Protein AF-A0A8H6DX41-F1 (afdb_monomer_lite)

InterPro domains:
  IPR029058 Alpha/Beta hydrolase fold [G3DSA:3.40.50.1820] (1-182)
  IPR029058 Alpha/Beta hydrolase fold [SSF53474] (1-147)

Sequence (182 aa):
MVGHNANEGALFTPFTLSSTAALEDLLRGLFENIPQSSIDYILDGLYPPVLDGSKGYTNNVQHGSPIIAESGFTYNTCHLSKAYGNNTYSYLFAVPPAIHTQDVAYTYYDGGATSGDPMGITNTIIAITLKEFTTSFAEMSIPVATSVEHFKTYSVDANVLELNVNGIKEVRDNNANAQCDL

Structure (mmCIF, N/CA/C/O backbone):
data_AF-A0A8H6DX41-F1
#
_entry.id   AF-A0A8H6DX41-F1
#
loop_
_atom_site.group_PDB
_atom_site.id
_atom_site.type_symbol
_atom_site.label_atom_id
_atom_site.label_alt_id
_atom_site.label_comp_id
_atom_site.label_asym_id
_atom_site.label_entity_id
_atom_site.label_seq_id
_atom_site.pdbx_PDB_ins_code
_atom_site.Cartn_x
_atom_site.Cartn_y
_atom_site.Cartn_z
_atom_site.occupancy
_atom_site.B_iso_or_equiv
_atom_site.auth_seq_id
_atom_site.auth_comp_id
_atom_site.auth_asym_id
_atom_site.auth_atom_id
_atom_site.pdbx_PDB_model_num
ATOM 1 N N . MET A 1 1 ? 0.257 -9.072 -12.339 1.00 94.31 1 MET A N 1
ATOM 2 C CA . MET A 1 1 ? 0.922 -8.207 -11.346 1.00 94.31 1 MET A CA 1
ATOM 3 C C . MET A 1 1 ? -0.165 -7.515 -10.541 1.00 94.31 1 MET A C 1
ATOM 5 O O . MET A 1 1 ? -1.166 -7.139 -11.138 1.00 94.31 1 MET A O 1
ATOM 9 N N . VAL A 1 2 ? -0.011 -7.424 -9.226 1.00 95.31 2 VAL A N 1
ATOM 10 C CA . VAL A 1 2 ? -0.905 -6.704 -8.307 1.00 95.31 2 VAL A CA 1
ATOM 11 C C . VAL A 1 2 ? -0.064 -5.742 -7.473 1.00 95.31 2 VAL A C 1
ATOM 13 O O . VAL A 1 2 ? 1.154 -5.902 -7.391 1.00 95.31 2 VAL A O 1
ATOM 16 N N . GLY A 1 3 ? -0.688 -4.749 -6.859 1.00 95.44 3 GLY A N 1
ATOM 17 C CA . GLY A 1 3 ? 0.005 -3.891 -5.913 1.00 95.44 3 GLY A CA 1
ATOM 18 C C . GLY A 1 3 ? -0.952 -3.003 -5.149 1.00 95.44 3 GLY A C 1
ATOM 19 O O . GLY A 1 3 ? -2.127 -2.896 -5.504 1.00 95.44 3 GLY A O 1
ATOM 20 N N . HIS A 1 4 ? -0.432 -2.423 -4.078 1.00 97.06 4 HIS A N 1
ATOM 21 C CA . HIS A 1 4 ? -1.131 -1.442 -3.265 1.00 97.06 4 HIS A CA 1
ATOM 22 C C . HIS A 1 4 ? -0.146 -0.402 -2.731 1.00 97.06 4 HIS A C 1
ATOM 24 O O . HIS A 1 4 ? 1.070 -0.620 -2.668 1.00 97.06 4 HIS A O 1
ATOM 30 N N . ASN A 1 5 ? -0.690 0.725 -2.300 1.00 97.94 5 ASN A N 1
ATOM 31 C CA . ASN A 1 5 ? 0.048 1.799 -1.665 1.00 97.94 5 ASN A CA 1
ATOM 32 C C . ASN A 1 5 ? 0.103 1.568 -0.145 1.00 97.94 5 ASN A C 1
ATOM 34 O O . ASN A 1 5 ? -0.729 0.873 0.441 1.00 97.94 5 ASN A O 1
ATOM 38 N N . ALA A 1 6 ? 1.115 2.111 0.529 1.00 97.00 6 ALA A N 1
ATOM 39 C CA . ALA A 1 6 ? 1.293 1.888 1.966 1.00 97.00 6 ALA A CA 1
ATOM 40 C C . ALA A 1 6 ? 0.224 2.585 2.835 1.00 97.00 6 ALA A C 1
ATOM 42 O O . ALA A 1 6 ? 0.079 2.247 4.008 1.00 97.00 6 ALA A O 1
ATOM 43 N N . ASN A 1 7 ? -0.516 3.552 2.283 1.00 96.75 7 ASN A N 1
ATOM 44 C CA . ASN A 1 7 ? -1.499 4.368 2.995 1.00 96.75 7 ASN A CA 1
ATOM 45 C C . ASN A 1 7 ? -2.817 4.521 2.202 1.00 96.75 7 ASN A C 1
ATOM 47 O O . ASN A 1 7 ? -3.327 5.629 2.015 1.00 96.75 7 ASN A O 1
ATOM 51 N N . GLU A 1 8 ? -3.369 3.402 1.718 1.00 97.69 8 GLU A N 1
ATOM 52 C CA . GLU A 1 8 ? -4.594 3.370 0.891 1.00 97.69 8 GLU A CA 1
ATOM 53 C C . GLU A 1 8 ? -5.807 4.030 1.561 1.00 97.69 8 GLU A C 1
ATOM 55 O O . GLU A 1 8 ? -6.568 4.750 0.920 1.00 97.69 8 GLU A O 1
ATOM 60 N N . GLY A 1 9 ? -5.981 3.825 2.869 1.00 96.56 9 GLY A N 1
ATOM 61 C CA . GLY A 1 9 ? -7.166 4.277 3.602 1.00 96.56 9 GLY A CA 1
ATOM 62 C C . GLY A 1 9 ? -7.221 5.781 3.880 1.00 96.56 9 GLY A C 1
ATOM 63 O O . GLY A 1 9 ? -8.286 6.296 4.227 1.00 96.56 9 GLY A O 1
ATOM 64 N N . ALA A 1 10 ? -6.115 6.517 3.717 1.00 95.19 10 ALA A N 1
ATOM 65 C CA . ALA A 1 10 ? -6.013 7.898 4.195 1.00 95.19 10 ALA A CA 1
ATOM 66 C C . ALA A 1 10 ? -7.016 8.862 3.551 1.00 95.19 10 ALA A C 1
ATOM 68 O O . ALA A 1 10 ? -7.548 9.729 4.239 1.00 95.19 10 ALA A O 1
ATOM 69 N N . LEU A 1 11 ? -7.287 8.721 2.250 1.00 94.62 11 LEU A N 1
ATOM 70 C CA . LEU A 1 11 ? -8.227 9.601 1.542 1.00 94.62 11 LEU A CA 1
ATOM 71 C C . LEU A 1 11 ? -9.696 9.264 1.822 1.00 94.62 11 LEU A C 1
ATOM 73 O O . LEU A 1 11 ? -10.572 10.100 1.609 1.00 94.62 11 LEU A O 1
ATOM 77 N N . PHE A 1 12 ? -9.957 8.055 2.311 1.00 95.56 12 PHE A N 1
ATOM 78 C CA . PHE A 1 12 ? -11.300 7.533 2.561 1.00 95.56 12 PHE A CA 1
ATOM 79 C C . PHE A 1 12 ? -11.677 7.568 4.042 1.00 95.56 12 PHE A C 1
ATOM 81 O O . PHE A 1 12 ? -12.830 7.332 4.394 1.00 95.56 12 PHE A O 1
ATOM 88 N N . THR A 1 13 ? -10.720 7.906 4.907 1.00 96.69 13 THR A N 1
ATOM 89 C CA . THR A 1 13 ? -10.943 8.099 6.337 1.00 96.69 13 THR A CA 1
ATOM 90 C C . THR A 1 13 ? -11.129 9.586 6.619 1.00 96.69 13 THR A C 1
ATOM 92 O O . THR A 1 13 ? -10.176 10.355 6.469 1.00 96.69 13 THR A O 1
ATOM 95 N N . PRO A 1 14 ? -12.322 10.039 7.041 1.00 95.19 14 PRO A N 1
ATOM 96 C CA . PRO A 1 14 ? -12.557 11.449 7.315 1.00 95.19 14 PRO A CA 1
ATOM 97 C C . PRO A 1 14 ? -11.581 11.990 8.364 1.00 95.19 14 PRO A C 1
ATOM 99 O O . PRO A 1 14 ? -11.497 11.469 9.473 1.00 95.19 14 PRO A O 1
ATOM 102 N N . PHE A 1 15 ? -10.899 13.098 8.065 1.00 94.19 15 PHE A N 1
ATOM 103 C CA . PHE A 1 15 ? -10.002 13.758 9.026 1.00 94.19 15 PHE A CA 1
ATOM 104 C C . PHE A 1 15 ? -10.740 14.293 10.269 1.00 94.19 15 PHE A C 1
ATOM 106 O O . PHE A 1 15 ? -10.117 14.608 11.279 1.00 94.19 15 PHE A O 1
ATOM 113 N N . THR A 1 16 ? -12.071 14.400 10.199 1.00 93.62 16 THR A N 1
ATOM 114 C CA . THR A 1 16 ? -12.960 14.796 11.299 1.00 93.62 16 THR A CA 1
ATOM 115 C C . THR A 1 16 ? -13.419 13.623 12.167 1.00 93.62 16 THR A C 1
ATOM 117 O O . THR A 1 16 ? -14.242 13.827 13.060 1.00 93.62 16 THR A O 1
ATOM 120 N N . LEU A 1 17 ? -12.948 12.399 11.903 1.00 95.56 17 LEU A N 1
ATOM 121 C CA . LEU A 1 17 ? -13.335 11.210 12.655 1.00 95.56 17 LEU A CA 1
ATOM 122 C C . LEU A 1 17 ? -12.916 11.354 14.125 1.00 95.56 17 LEU A C 1
ATOM 124 O O . LEU A 1 17 ? -11.731 11.360 14.458 1.00 95.56 17 LEU A O 1
ATOM 128 N N . SER A 1 18 ? -13.903 11.511 15.006 1.00 94.62 18 SER A N 1
ATOM 129 C CA . SER A 1 18 ? -13.691 12.004 16.371 1.00 94.62 18 SER A CA 1
ATOM 130 C C . SER A 1 18 ? -13.921 10.962 17.464 1.00 94.62 18 SER A C 1
ATOM 132 O O . SER A 1 18 ? -13.504 11.185 18.600 1.00 94.62 18 SER A O 1
ATOM 134 N N . SER A 1 19 ? -14.537 9.822 17.147 1.00 96.25 19 SER A N 1
ATOM 135 C CA . SER A 1 19 ? -14.855 8.766 18.113 1.00 96.25 19 SER A CA 1
ATOM 136 C C . SER A 1 19 ? -15.008 7.397 17.446 1.00 96.25 19 SER A C 1
ATOM 138 O O . SER A 1 19 ? -15.200 7.309 16.233 1.00 96.25 19 SER A O 1
ATOM 140 N N . THR A 1 20 ? -14.996 6.332 18.252 1.00 94.50 20 THR A N 1
ATOM 141 C CA . THR A 1 20 ? -15.332 4.968 17.811 1.00 94.50 20 THR A CA 1
ATOM 142 C C . THR A 1 20 ? -16.764 4.872 17.281 1.00 94.50 20 THR A C 1
ATOM 144 O O . THR A 1 20 ? -16.985 4.212 16.277 1.00 94.50 20 THR A O 1
ATOM 147 N N . ALA A 1 21 ? -17.722 5.595 17.876 1.00 96.62 21 ALA A N 1
ATOM 148 C CA . ALA A 1 21 ? -19.098 5.645 17.374 1.00 96.62 21 ALA A CA 1
ATOM 149 C C . ALA A 1 21 ? -19.175 6.272 15.970 1.00 96.62 21 ALA A C 1
ATOM 151 O O . ALA A 1 21 ? -19.869 5.765 15.099 1.00 96.62 21 ALA A O 1
ATOM 152 N N . ALA A 1 22 ? -18.394 7.327 15.711 1.00 97.19 22 ALA A N 1
ATOM 153 C CA . ALA A 1 22 ? -18.312 7.911 14.375 1.00 97.19 22 ALA A CA 1
ATOM 154 C C . ALA A 1 22 ? -17.652 6.957 13.357 1.00 97.19 22 ALA A C 1
ATOM 156 O O . ALA A 1 22 ? -17.966 7.013 12.170 1.00 97.19 22 ALA A O 1
ATOM 157 N N . LEU A 1 23 ? -16.742 6.082 13.805 1.00 96.81 23 LEU A N 1
ATOM 158 C CA . LEU A 1 23 ? -16.144 5.043 12.961 1.00 96.81 23 LEU A CA 1
ATOM 159 C C . LEU A 1 23 ? -17.143 3.919 12.671 1.00 96.81 23 LEU A C 1
ATOM 161 O O . LEU A 1 23 ? -17.225 3.465 11.535 1.00 96.81 23 LEU A O 1
ATOM 165 N N . GLU A 1 24 ? -17.952 3.520 13.650 1.00 97.12 24 GLU A N 1
ATOM 166 C CA . GLU A 1 24 ? -19.082 2.616 13.431 1.00 97.12 24 GLU A CA 1
ATOM 167 C C . GLU A 1 24 ? -20.071 3.184 12.400 1.00 97.12 24 GLU A C 1
ATOM 169 O O . GLU A 1 24 ? -20.424 2.490 11.445 1.00 97.12 24 GLU A O 1
ATOM 174 N N . ASP A 1 25 ? -20.471 4.451 12.540 1.00 96.50 25 ASP A N 1
ATOM 175 C CA . ASP A 1 25 ? -21.364 5.119 11.585 1.00 96.50 25 ASP A CA 1
ATOM 176 C C . ASP A 1 25 ? -20.768 5.138 10.169 1.00 96.50 25 ASP A C 1
ATOM 178 O O . ASP A 1 25 ? -21.473 4.898 9.184 1.00 96.50 25 ASP A O 1
ATOM 182 N N . LEU A 1 26 ? -19.455 5.364 10.057 1.00 95.81 26 LEU A N 1
ATOM 183 C CA . LEU A 1 26 ? -18.740 5.292 8.786 1.00 95.81 26 LEU A CA 1
ATOM 184 C C . LEU A 1 26 ? -18.792 3.881 8.183 1.00 95.81 26 LEU A C 1
ATOM 186 O O . LEU A 1 26 ? -19.100 3.742 7.001 1.00 95.81 26 LEU A O 1
ATOM 190 N N . LEU A 1 27 ? -18.553 2.833 8.979 1.00 96.62 27 LEU A N 1
ATOM 191 C CA . LEU A 1 27 ? -18.634 1.445 8.509 1.00 96.62 27 LEU A CA 1
ATOM 192 C C . LEU A 1 27 ? -20.046 1.078 8.040 1.00 96.62 27 LEU A C 1
ATOM 194 O O . LEU A 1 27 ? -20.190 0.418 7.014 1.00 96.62 27 LEU A O 1
ATOM 198 N N . ARG A 1 28 ? -21.090 1.550 8.729 1.00 96.62 28 ARG A N 1
ATOM 199 C CA . ARG A 1 28 ? -22.487 1.374 8.291 1.00 96.62 28 ARG A CA 1
ATOM 200 C C . ARG A 1 28 ? -22.795 2.095 6.988 1.00 96.62 28 ARG A C 1
ATOM 202 O O . ARG A 1 28 ? -23.591 1.600 6.196 1.00 96.62 28 ARG A O 1
ATOM 209 N N . GLY A 1 29 ? -22.186 3.260 6.781 1.00 95.06 29 GLY A N 1
ATOM 210 C CA . GLY A 1 29 ? -22.303 4.009 5.535 1.00 95.06 29 GLY A CA 1
ATOM 211 C C . GLY A 1 29 ? -21.605 3.327 4.357 1.00 95.06 29 GLY A C 1
ATOM 212 O O . GLY A 1 29 ? -22.085 3.430 3.232 1.00 95.06 29 GLY A O 1
ATOM 213 N N . LEU A 1 30 ? -20.494 2.625 4.606 1.00 94.50 30 LEU A N 1
ATOM 214 C CA . LEU A 1 30 ? -19.722 1.915 3.579 1.00 94.50 30 LEU A CA 1
ATOM 215 C C . LEU A 1 30 ? -20.299 0.533 3.244 1.00 94.50 30 LEU A C 1
ATOM 217 O O . LEU A 1 30 ? -20.326 0.146 2.077 1.00 94.50 30 LEU A O 1
ATOM 221 N N . PHE A 1 31 ? -20.765 -0.205 4.252 1.00 94.88 31 PHE A N 1
ATOM 222 C CA . PHE A 1 31 ? -21.247 -1.577 4.110 1.00 94.88 31 PHE A CA 1
ATOM 223 C C . PHE A 1 31 ? -22.730 -1.658 4.453 1.00 94.88 31 PHE A C 1
ATOM 225 O O . PHE A 1 31 ? -23.121 -1.874 5.603 1.00 94.88 31 PHE A O 1
ATOM 232 N N . GLU A 1 32 ? -23.570 -1.500 3.430 1.00 93.69 32 GLU A N 1
ATOM 233 C CA . GLU A 1 32 ? -25.016 -1.590 3.598 1.00 93.69 32 GLU A CA 1
ATOM 234 C C . GLU A 1 32 ? -25.400 -2.947 4.210 1.00 93.69 32 GLU A C 1
ATOM 236 O O . GLU A 1 32 ? -24.969 -4.004 3.751 1.00 93.69 32 GLU A O 1
ATOM 241 N N . ASN A 1 33 ? -26.235 -2.919 5.251 1.00 95.31 33 ASN A N 1
ATOM 242 C CA . ASN A 1 33 ? -26.703 -4.100 5.984 1.00 95.31 33 ASN A CA 1
ATOM 243 C C . ASN A 1 33 ? -25.624 -4.887 6.752 1.00 95.31 33 ASN A C 1
ATOM 245 O O . ASN A 1 33 ? -25.887 -6.028 7.142 1.00 95.31 33 ASN A O 1
ATOM 249 N N . ILE A 1 34 ? -24.447 -4.307 7.022 1.00 96.19 34 ILE A N 1
ATOM 250 C CA . ILE A 1 34 ? -23.461 -4.949 7.902 1.00 96.19 34 ILE A CA 1
ATOM 251 C C . ILE A 1 34 ? -24.093 -5.277 9.276 1.00 96.19 34 ILE A C 1
ATOM 253 O O . ILE A 1 34 ? -24.646 -4.386 9.939 1.00 96.19 34 ILE A O 1
ATOM 257 N N . PRO A 1 35 ? -24.060 -6.547 9.729 1.00 97.81 35 PRO A N 1
ATOM 258 C CA . PRO A 1 35 ? -24.589 -6.914 11.038 1.00 97.81 35 PRO A CA 1
ATOM 259 C C . PRO A 1 35 ? -23.804 -6.239 12.163 1.00 97.81 35 PRO A C 1
ATOM 261 O O . PRO A 1 35 ? -22.582 -6.116 12.076 1.00 97.81 35 PRO A 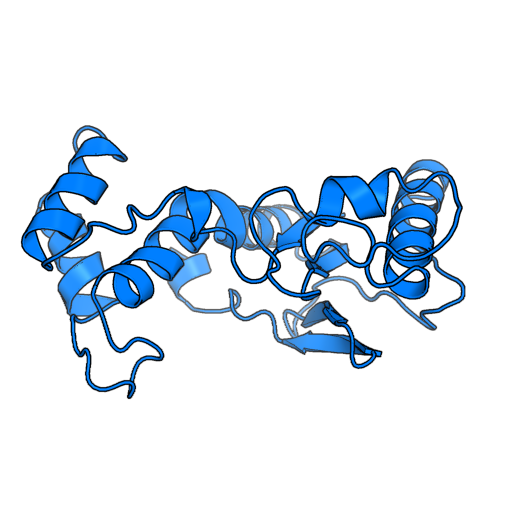O 1
ATOM 264 N N . GLN A 1 36 ? -24.482 -5.895 13.265 1.00 97.56 36 GLN A N 1
ATOM 265 C CA . GLN A 1 36 ? -23.812 -5.365 14.463 1.00 97.56 36 GLN A CA 1
ATOM 266 C C . GLN A 1 36 ? -22.665 -6.275 14.911 1.00 97.56 36 GLN A C 1
ATOM 268 O O . GLN A 1 36 ? -21.571 -5.799 15.157 1.00 97.56 36 GLN A O 1
ATOM 273 N N . SER A 1 37 ? -22.873 -7.594 14.909 1.00 97.81 37 SER A N 1
ATOM 274 C CA . SER A 1 37 ? -21.840 -8.556 15.305 1.00 97.81 37 SER A CA 1
ATOM 275 C C . SER A 1 37 ? -20.564 -8.471 14.462 1.00 97.81 37 SER A C 1
ATOM 277 O O . SER A 1 37 ? -19.486 -8.772 14.962 1.00 97.81 37 SER A O 1
ATOM 279 N N . SER A 1 38 ? -20.671 -8.090 13.185 1.00 96.75 38 SER A N 1
ATOM 280 C CA . SER A 1 38 ? -19.509 -7.885 12.316 1.00 96.75 38 SER A CA 1
ATOM 281 C C . SER A 1 38 ? -18.801 -6.574 12.642 1.00 96.75 38 SER A C 1
ATOM 283 O O . SER A 1 38 ? -17.576 -6.556 12.681 1.00 96.75 38 SER A O 1
ATOM 285 N N . ILE A 1 39 ? -19.552 -5.505 12.929 1.00 97.38 39 ILE A N 1
ATOM 286 C CA . ILE A 1 39 ? -18.989 -4.241 13.426 1.00 97.38 39 ILE A CA 1
ATOM 287 C C . ILE A 1 39 ? -18.249 -4.477 14.743 1.00 97.38 39 ILE A C 1
ATOM 289 O O . ILE A 1 39 ? -17.084 -4.107 14.843 1.00 97.38 39 ILE A O 1
ATOM 293 N N . ASP A 1 40 ? -18.882 -5.140 15.709 1.00 97.25 40 ASP A N 1
ATOM 294 C CA . ASP A 1 40 ? -18.291 -5.435 17.017 1.00 97.25 40 ASP A CA 1
ATOM 295 C C . ASP A 1 40 ? -17.021 -6.284 16.850 1.00 97.25 40 ASP A C 1
ATOM 297 O O . ASP A 1 40 ? -15.984 -6.009 17.445 1.00 97.25 40 ASP A O 1
ATOM 301 N N . TYR A 1 41 ? -17.050 -7.290 15.970 1.00 96.06 41 TYR A N 1
ATOM 302 C CA . TYR A 1 41 ? -15.866 -8.099 15.678 1.00 96.06 41 TYR A CA 1
ATOM 303 C C . TYR A 1 41 ? -14.717 -7.274 15.076 1.00 96.06 41 TYR A C 1
ATOM 305 O O . TYR A 1 41 ? -13.558 -7.469 15.451 1.00 96.06 41 TYR A O 1
ATOM 313 N N . ILE A 1 42 ? -15.020 -6.338 14.174 1.00 95.62 42 ILE A N 1
ATOM 314 C CA . ILE A 1 42 ? -14.023 -5.440 13.582 1.00 95.62 42 ILE A CA 1
ATOM 315 C C . ILE A 1 42 ? -13.470 -4.484 14.644 1.00 95.62 42 ILE A C 1
ATOM 317 O O . ILE A 1 42 ? -12.254 -4.408 14.802 1.00 95.62 42 ILE A O 1
ATOM 321 N N . LEU A 1 43 ? -14.336 -3.770 15.366 1.00 96.19 43 LEU A N 1
ATOM 322 C CA . LEU A 1 43 ? -13.950 -2.667 16.249 1.00 96.19 43 LEU A CA 1
ATOM 323 C C . LEU A 1 43 ? -13.456 -3.112 17.623 1.00 96.19 43 LEU A C 1
ATOM 325 O O . LEU A 1 43 ? -12.644 -2.408 18.203 1.00 96.19 43 LEU A O 1
ATOM 329 N N . ASP A 1 44 ? -13.883 -4.262 18.137 1.00 95.25 44 ASP A N 1
ATOM 330 C CA . ASP A 1 44 ? -13.447 -4.748 19.453 1.00 95.25 44 ASP A CA 1
ATOM 331 C C . ASP A 1 44 ? -12.492 -5.941 19.347 1.00 95.25 44 ASP A C 1
ATOM 333 O O . ASP A 1 44 ? -11.661 -6.161 20.232 1.00 95.25 44 ASP A O 1
ATOM 337 N N . GLY A 1 45 ? -12.591 -6.717 18.264 1.00 94.62 45 GLY A N 1
ATOM 338 C CA . GLY A 1 45 ? -11.758 -7.892 18.022 1.00 94.62 45 GLY A CA 1
ATOM 339 C C . GLY A 1 45 ? -10.493 -7.569 17.234 1.00 94.62 45 GLY A C 1
ATOM 340 O O . GLY A 1 45 ? -9.382 -7.666 17.759 1.00 94.62 45 GLY A O 1
ATOM 341 N N . LEU A 1 46 ? -10.658 -7.223 15.956 1.00 93.62 46 LEU A N 1
ATOM 342 C CA . LEU A 1 46 ? -9.542 -7.027 15.024 1.00 93.62 46 LEU A CA 1
ATOM 343 C C . LEU A 1 46 ? -8.785 -5.721 15.286 1.00 93.62 46 LEU A C 1
ATOM 345 O O . LEU A 1 46 ? -7.555 -5.710 15.340 1.00 93.62 46 LEU A O 1
ATOM 349 N N . TYR A 1 47 ? -9.531 -4.642 15.501 1.00 95.31 47 TYR A N 1
ATOM 350 C CA . TYR A 1 47 ? -9.033 -3.282 15.651 1.00 95.31 47 TYR A CA 1
ATOM 351 C C . TYR A 1 47 ? -9.560 -2.657 16.943 1.00 95.31 47 TYR A C 1
ATOM 353 O O . TYR A 1 47 ? -10.345 -1.719 16.871 1.00 95.31 47 TYR A O 1
ATOM 361 N N . PRO A 1 48 ? -9.146 -3.123 18.134 1.00 96.25 48 PRO A N 1
ATOM 362 C CA . PRO A 1 48 ? -9.638 -2.574 19.399 1.00 96.25 48 PRO A CA 1
ATOM 363 C C . PRO A 1 48 ? -9.277 -1.081 19.538 1.00 96.25 48 PRO A C 1
ATOM 365 O O . PRO A 1 48 ? -8.151 -0.717 19.199 1.00 96.25 48 PRO A O 1
ATOM 368 N N . PRO A 1 49 ? -10.129 -0.194 20.090 1.00 95.69 49 PRO A N 1
ATOM 369 C CA . PRO A 1 49 ? -9.909 1.262 20.123 1.00 95.69 49 PRO A CA 1
ATOM 370 C C . PRO A 1 49 ? -8.872 1.711 21.182 1.00 95.69 49 PRO A C 1
ATOM 372 O O . PRO A 1 49 ? -9.104 2.607 21.992 1.00 95.69 49 PRO A O 1
ATOM 375 N N . VAL A 1 50 ? -7.699 1.078 21.197 1.00 96.62 50 VAL A N 1
ATOM 376 C CA . VAL A 1 50 ? -6.572 1.363 22.092 1.00 96.62 50 VAL A CA 1
ATOM 377 C C . VAL A 1 50 ? -5.681 2.434 21.455 1.00 96.62 50 VAL A C 1
ATOM 379 O O . VAL A 1 50 ? -4.742 2.134 20.724 1.00 96.62 50 VAL A O 1
ATOM 382 N N . LEU A 1 51 ? -6.004 3.703 21.715 1.00 96.25 51 LEU A N 1
ATOM 383 C CA . LEU A 1 51 ? -5.373 4.874 21.084 1.00 96.25 51 LEU A CA 1
ATOM 384 C C . LEU A 1 51 ? -4.058 5.327 21.759 1.00 96.25 51 LEU A C 1
ATOM 386 O O . LEU A 1 51 ? -3.696 6.499 21.692 1.00 96.25 51 LEU A O 1
ATOM 390 N N . ASP A 1 52 ? -3.339 4.426 22.430 1.00 96.88 52 ASP A N 1
ATOM 391 C CA . ASP A 1 52 ? -2.070 4.728 23.116 1.00 96.88 52 ASP A CA 1
ATOM 392 C C . ASP A 1 52 ? -0.824 4.505 22.234 1.00 96.88 52 ASP A C 1
ATOM 394 O O . ASP A 1 52 ? 0.308 4.665 22.693 1.00 96.88 52 ASP A O 1
ATOM 398 N N . GLY A 1 53 ? -1.023 4.136 20.963 1.00 95.88 53 GLY A N 1
ATOM 399 C CA . GLY A 1 53 ? 0.039 3.828 20.008 1.00 95.88 53 GLY A CA 1
ATOM 400 C C . GLY A 1 53 ? 0.508 2.370 20.014 1.00 95.88 53 GLY A C 1
ATOM 401 O O . GLY A 1 53 ? 1.167 1.959 19.061 1.00 95.88 53 GLY A O 1
ATOM 402 N N . SER A 1 54 ? 0.133 1.549 21.003 1.00 96.25 54 SER A N 1
ATOM 403 C CA . SER A 1 54 ? 0.536 0.130 21.084 1.00 96.25 54 SER A CA 1
ATOM 404 C C . SER A 1 54 ? 0.024 -0.727 19.920 1.00 96.25 54 SER A C 1
ATOM 406 O O . SER A 1 54 ? 0.573 -1.793 19.639 1.00 96.25 54 SER A O 1
ATOM 408 N N . LYS A 1 55 ? -1.012 -0.248 19.224 1.00 93.50 55 LYS A N 1
ATOM 409 C CA . LYS A 1 55 ? -1.610 -0.865 18.034 1.00 93.50 55 LYS A CA 1
ATOM 410 C C . LYS A 1 55 ? -1.276 -0.140 16.725 1.00 93.50 55 LYS A C 1
ATOM 412 O O . LYS A 1 55 ? -1.832 -0.473 15.687 1.00 93.50 55 LYS A O 1
ATOM 417 N N . GLY A 1 56 ? -0.369 0.840 16.760 1.00 92.88 56 GLY A N 1
ATOM 418 C CA . GLY A 1 56 ? 0.023 1.627 15.584 1.00 92.88 56 GLY A CA 1
ATOM 419 C C . GLY A 1 56 ? -0.853 2.856 15.313 1.00 92.88 56 GLY A C 1
ATOM 420 O O . GLY A 1 56 ? -0.609 3.570 14.345 1.00 92.88 56 GLY A O 1
ATOM 421 N N . TYR A 1 57 ? -1.829 3.146 16.178 1.00 95.44 57 TYR A N 1
ATOM 422 C CA . TYR A 1 57 ? -2.675 4.336 16.096 1.00 95.44 57 TYR A CA 1
ATOM 423 C C . TYR A 1 57 ? -2.797 5.062 17.436 1.00 95.44 57 TYR A C 1
ATOM 425 O O . TYR A 1 57 ? -2.812 4.458 18.506 1.00 95.44 57 TYR A O 1
ATOM 433 N N . THR A 1 58 ? -2.891 6.388 17.354 1.00 96.69 58 THR A N 1
ATOM 434 C CA . THR A 1 58 ? -2.994 7.311 18.502 1.00 96.69 58 THR A CA 1
ATOM 435 C C . THR A 1 58 ? -4.253 8.174 18.472 1.00 96.69 58 THR A C 1
ATOM 437 O O . THR A 1 58 ? -4.494 8.982 19.364 1.00 96.69 58 THR A O 1
ATOM 440 N N . ASN A 1 59 ? -5.064 8.037 17.424 1.00 96.06 59 ASN A N 1
ATOM 441 C CA . ASN A 1 59 ? -6.317 8.759 17.249 1.00 96.06 59 ASN A CA 1
ATOM 442 C C . ASN A 1 59 ? -7.274 7.953 16.358 1.00 96.06 59 ASN A C 1
ATOM 444 O O . ASN A 1 59 ? -6.860 6.996 15.703 1.00 96.06 59 ASN A O 1
ATOM 448 N N . ASN A 1 60 ? -8.544 8.361 16.311 1.00 96.62 60 ASN A N 1
ATOM 449 C CA . ASN A 1 60 ? -9.578 7.632 15.571 1.00 96.62 60 ASN A CA 1
ATOM 450 C C . ASN A 1 60 ? -9.336 7.601 14.053 1.00 96.62 60 ASN A C 1
ATOM 452 O O . ASN A 1 60 ? -9.675 6.613 13.415 1.00 96.62 60 ASN A O 1
ATOM 456 N N . VAL A 1 61 ? -8.709 8.629 13.468 1.00 96.81 61 VAL A N 1
ATOM 457 C CA . VAL A 1 61 ? -8.358 8.634 12.034 1.00 96.81 61 VAL A CA 1
ATOM 458 C C . VAL A 1 61 ? -7.326 7.543 11.739 1.00 96.81 61 VAL A C 1
ATOM 460 O O . VAL A 1 61 ? -7.500 6.746 10.823 1.00 96.81 61 VAL A O 1
ATOM 463 N N . GLN A 1 62 ? -6.269 7.457 12.548 1.00 95.94 62 GLN A N 1
ATOM 464 C CA . GLN A 1 62 ? -5.255 6.408 12.417 1.00 95.94 62 GLN A CA 1
ATOM 465 C C . GLN A 1 62 ? -5.816 5.013 12.714 1.00 95.94 62 GLN A C 1
ATOM 467 O O . GLN A 1 62 ? -5.330 4.040 12.153 1.00 95.94 62 GLN A O 1
ATOM 472 N N . HIS A 1 63 ? -6.827 4.916 13.579 1.00 96.56 63 HIS A N 1
ATOM 473 C CA . HIS A 1 63 ? -7.522 3.667 13.890 1.00 96.56 63 HIS A CA 1
ATOM 474 C C . HIS A 1 63 ? -8.424 3.200 12.735 1.00 96.56 63 HIS A C 1
ATOM 476 O O . HIS A 1 63 ? -8.395 2.026 12.381 1.00 96.56 63 HIS A O 1
ATOM 482 N N . GLY A 1 64 ? -9.171 4.111 12.103 1.00 96.94 64 GLY A N 1
ATOM 483 C CA . GLY A 1 64 ? -10.066 3.793 10.984 1.00 96.94 64 GLY A CA 1
ATOM 484 C C . GLY A 1 64 ? -9.354 3.548 9.649 1.00 96.94 64 GLY A C 1
ATOM 485 O O . GLY A 1 64 ? -9.808 2.721 8.861 1.00 96.94 64 GLY A O 1
ATOM 486 N N . SER A 1 65 ? -8.222 4.218 9.404 1.00 96.69 65 SER A N 1
ATOM 487 C CA . SER A 1 65 ? -7.472 4.108 8.142 1.00 96.69 65 SER A CA 1
ATOM 488 C C . SER A 1 65 ? -7.104 2.676 7.730 1.00 96.69 65 SER A C 1
ATOM 490 O O . SER A 1 65 ? -7.424 2.311 6.598 1.00 96.69 65 SER A O 1
ATOM 492 N N . PRO A 1 66 ? -6.503 1.825 8.588 1.00 94.81 66 PRO A N 1
ATOM 493 C CA . PRO A 1 66 ? -6.202 0.444 8.208 1.00 94.81 66 PRO A CA 1
ATOM 494 C C . PRO A 1 66 ? -7.463 -0.382 7.912 1.00 94.81 66 PRO A C 1
ATOM 496 O O . PRO A 1 66 ? -7.456 -1.153 6.961 1.00 94.81 66 PRO A O 1
ATOM 499 N N . ILE A 1 67 ? -8.572 -0.163 8.630 1.00 95.69 67 ILE A N 1
ATOM 500 C CA . ILE A 1 67 ? -9.844 -0.872 8.385 1.00 95.69 67 ILE A CA 1
ATOM 501 C C . ILE A 1 67 ? -10.363 -0.574 6.971 1.00 95.69 67 ILE A C 1
ATOM 503 O O . ILE A 1 67 ? -10.794 -1.469 6.240 1.00 95.69 67 ILE A O 1
ATOM 507 N N . ILE A 1 68 ? -10.308 0.695 6.565 1.00 96.31 68 ILE A N 1
ATOM 508 C CA . ILE A 1 68 ? -10.761 1.131 5.240 1.00 96.31 68 ILE A CA 1
ATOM 509 C C . ILE A 1 68 ? -9.779 0.685 4.151 1.00 96.31 68 ILE A C 1
ATOM 511 O O . ILE A 1 68 ? -10.206 0.225 3.093 1.00 96.31 68 ILE A O 1
ATOM 515 N N . ALA A 1 69 ? -8.473 0.774 4.419 1.00 96.31 69 ALA A N 1
ATOM 516 C CA . ALA A 1 69 ? -7.430 0.296 3.518 1.00 96.31 69 ALA A CA 1
ATOM 517 C C . ALA A 1 69 ? -7.618 -1.190 3.186 1.00 96.31 69 ALA A C 1
ATOM 519 O O . ALA A 1 69 ? -7.639 -1.565 2.016 1.00 96.31 69 ALA A O 1
ATOM 520 N N . GLU A 1 70 ? -7.804 -2.017 4.210 1.00 95.12 70 GLU A N 1
ATOM 521 C CA . GLU A 1 70 ? -7.921 -3.465 4.071 1.00 95.12 70 GLU A CA 1
ATOM 522 C C . GLU A 1 70 ? -9.214 -3.886 3.390 1.00 95.12 70 GLU A C 1
ATOM 524 O O . GLU A 1 70 ? -9.177 -4.674 2.447 1.00 95.12 70 GLU A O 1
ATOM 529 N N . SER A 1 71 ? -10.344 -3.314 3.803 1.00 91.94 71 SER A N 1
ATOM 530 C CA . SER A 1 71 ? -11.650 -3.676 3.248 1.00 91.94 71 SER A CA 1
ATOM 531 C C . SER A 1 71 ? -11.857 -3.221 1.798 1.00 91.94 71 SER A C 1
ATOM 533 O O . SER A 1 71 ? -12.558 -3.894 1.043 1.00 91.94 71 SER A O 1
ATOM 535 N N . GLY A 1 72 ? -11.257 -2.097 1.391 1.00 91.88 72 GLY A N 1
ATOM 536 C CA . GLY A 1 72 ? -11.419 -1.540 0.046 1.00 91.88 72 GLY A CA 1
ATOM 537 C C . GLY A 1 72 ? -10.304 -1.891 -0.941 1.00 91.88 72 GLY A C 1
ATOM 538 O O . GLY A 1 72 ? -10.552 -1.927 -2.148 1.00 91.88 72 GLY A O 1
ATOM 539 N N . PHE A 1 73 ? -9.079 -2.136 -0.463 1.00 94.44 73 PHE A N 1
ATOM 540 C CA . PHE A 1 73 ? -7.889 -2.095 -1.320 1.00 94.44 73 PHE A CA 1
ATOM 541 C C . PHE A 1 73 ? -6.893 -3.217 -1.033 1.00 94.44 73 PHE A C 1
ATOM 543 O O . PHE A 1 73 ? -6.667 -4.069 -1.894 1.00 94.44 73 PHE A O 1
ATOM 550 N N . THR A 1 74 ? -6.278 -3.239 0.148 1.00 95.06 74 THR A N 1
ATOM 551 C CA . THR A 1 74 ? -5.072 -4.047 0.357 1.00 95.06 74 THR A CA 1
ATOM 552 C C . THR A 1 74 ? -5.384 -5.543 0.433 1.00 95.06 74 THR A C 1
ATOM 554 O O . THR A 1 74 ? -4.694 -6.322 -0.231 1.00 95.06 74 THR A O 1
ATOM 557 N N . TYR A 1 75 ? -6.475 -5.973 1.089 1.00 94.44 75 TYR A N 1
ATOM 558 C CA . TYR A 1 75 ? -6.860 -7.395 1.080 1.00 94.44 75 TYR A CA 1
ATOM 559 C C . TYR A 1 75 ? -7.270 -7.908 -0.295 1.00 94.44 75 TYR A C 1
ATOM 561 O O . TYR A 1 75 ? -7.004 -9.071 -0.596 1.00 94.44 75 TYR A O 1
ATOM 569 N N . ASN A 1 76 ? -7.765 -7.056 -1.198 1.00 92.50 76 ASN A N 1
ATOM 570 C CA . ASN A 1 76 ? -8.034 -7.474 -2.577 1.00 92.50 76 ASN A CA 1
ATOM 571 C C . ASN A 1 76 ? -6.764 -7.983 -3.277 1.00 92.50 76 ASN A C 1
ATOM 573 O O . ASN A 1 76 ? -6.827 -8.952 -4.035 1.00 92.50 76 ASN A O 1
ATOM 577 N N . THR A 1 77 ? -5.595 -7.395 -2.996 1.00 92.62 77 THR A N 1
ATOM 578 C CA . THR A 1 77 ? -4.318 -7.858 -3.572 1.00 92.62 77 THR A CA 1
ATOM 579 C C . THR A 1 77 ? -3.915 -9.241 -3.060 1.00 92.62 77 THR A C 1
ATOM 581 O O . THR A 1 77 ? -3.435 -10.081 -3.829 1.00 92.62 77 THR A O 1
ATOM 584 N N . CYS A 1 78 ? -4.176 -9.514 -1.784 1.00 90.31 78 CYS A N 1
ATOM 585 C CA . CYS A 1 78 ? -3.893 -10.790 -1.149 1.00 90.31 78 CYS A CA 1
ATOM 586 C C . CYS A 1 78 ? -4.907 -11.871 -1.588 1.00 90.31 78 CYS A C 1
ATOM 588 O O . CYS A 1 78 ? -4.496 -12.971 -1.968 1.00 90.31 78 CYS A O 1
ATOM 590 N N . HIS A 1 79 ? -6.204 -11.553 -1.692 1.00 91.81 79 HIS A N 1
ATOM 591 C CA . HIS A 1 79 ? -7.219 -12.446 -2.269 1.00 91.81 79 HIS A CA 1
ATOM 592 C C . HIS A 1 79 ? -6.925 -12.792 -3.736 1.00 91.81 79 HIS A C 1
ATOM 594 O O . HIS A 1 79 ? -6.988 -13.964 -4.114 1.00 91.81 79 HIS A O 1
ATOM 600 N N . LEU A 1 80 ? -6.543 -11.807 -4.560 1.00 92.75 80 LEU A N 1
ATOM 601 C CA . LEU A 1 80 ? -6.110 -12.053 -5.939 1.00 92.75 80 LEU A CA 1
ATOM 602 C C . LEU A 1 80 ? -4.875 -12.955 -5.971 1.00 92.75 80 LEU A C 1
ATOM 604 O O . LEU A 1 80 ? -4.842 -13.918 -6.730 1.00 92.75 80 LEU A O 1
ATOM 608 N N . SER A 1 81 ? -3.882 -12.707 -5.120 1.00 91.56 81 SER A N 1
ATOM 609 C CA . SER A 1 81 ? -2.686 -13.554 -5.061 1.00 91.56 81 SER A CA 1
ATOM 610 C C . SER A 1 81 ? -3.030 -15.012 -4.743 1.00 91.56 81 SER A C 1
ATOM 612 O O . SER A 1 81 ? -2.591 -15.911 -5.463 1.00 91.56 81 SER A O 1
ATOM 614 N N . LYS A 1 82 ? -3.915 -15.253 -3.769 1.00 89.69 82 LYS A N 1
ATOM 615 C CA . LYS A 1 82 ? -4.405 -16.599 -3.428 1.00 89.69 82 LYS A CA 1
ATOM 616 C C . LYS A 1 82 ? -5.199 -17.246 -4.560 1.00 89.69 82 LYS A C 1
ATOM 618 O O . LYS A 1 82 ? -4.977 -18.418 -4.862 1.00 89.69 82 LYS A O 1
ATOM 623 N N . ALA A 1 83 ? -6.078 -16.495 -5.226 1.00 92.12 83 ALA A N 1
ATOM 624 C CA . ALA A 1 83 ? -6.882 -16.996 -6.343 1.00 92.12 83 ALA A CA 1
ATOM 625 C C . ALA A 1 83 ? -6.022 -17.504 -7.516 1.00 92.12 83 ALA A C 1
ATOM 627 O O . ALA A 1 83 ? -6.418 -18.432 -8.218 1.00 92.12 83 ALA A O 1
ATOM 628 N N . TYR A 1 84 ? -4.821 -16.945 -7.691 1.00 92.25 84 TYR A N 1
ATOM 629 C CA . TYR A 1 84 ? -3.837 -17.378 -8.688 1.00 92.25 84 TYR A CA 1
ATOM 630 C C . TYR A 1 84 ? -2.774 -18.338 -8.116 1.00 92.25 84 TYR A C 1
ATOM 632 O O . TYR A 1 84 ? -1.698 -18.510 -8.695 1.00 92.25 84 TYR A O 1
ATOM 640 N N . GLY A 1 85 ? -3.049 -18.985 -6.978 1.00 91.12 85 GLY A N 1
ATOM 641 C CA . GLY A 1 85 ? -2.149 -19.966 -6.366 1.00 91.12 85 GLY A CA 1
ATOM 642 C C . GLY A 1 85 ? -0.818 -19.367 -5.907 1.00 91.12 85 GLY A C 1
ATOM 643 O O . GLY A 1 85 ? 0.215 -20.018 -6.026 1.00 91.12 85 GLY A O 1
ATOM 644 N N . ASN A 1 86 ? -0.838 -18.115 -5.442 1.00 91.38 86 ASN A N 1
ATOM 645 C CA . ASN A 1 86 ? 0.325 -17.302 -5.068 1.00 91.38 86 ASN A CA 1
ATOM 646 C C . ASN A 1 86 ? 1.335 -17.071 -6.210 1.00 91.38 86 ASN A C 1
ATOM 648 O O . ASN A 1 86 ? 2.466 -16.647 -5.967 1.00 91.38 86 ASN A O 1
ATOM 652 N N . ASN A 1 87 ? 0.924 -17.293 -7.464 1.00 91.56 87 ASN A N 1
ATOM 653 C CA . ASN A 1 87 ? 1.731 -17.038 -8.661 1.00 91.56 87 ASN A CA 1
ATOM 654 C C . ASN A 1 87 ? 1.489 -15.621 -9.202 1.00 91.56 87 ASN A C 1
ATOM 656 O O . ASN A 1 87 ? 1.209 -15.417 -10.384 1.00 91.56 87 ASN A O 1
ATOM 660 N N . THR A 1 88 ? 1.563 -14.627 -8.322 1.00 94.19 88 THR A N 1
ATOM 661 C CA . THR A 1 88 ? 1.436 -13.205 -8.658 1.00 94.19 88 THR A CA 1
ATOM 662 C C . THR A 1 88 ? 2.735 -12.477 -8.347 1.00 94.19 88 THR A C 1
ATOM 664 O O . THR A 1 88 ? 3.454 -12.836 -7.424 1.00 94.19 88 THR A O 1
ATOM 667 N N . TYR A 1 89 ? 3.039 -11.429 -9.104 1.00 96.00 89 TYR A N 1
ATOM 668 C CA . TYR A 1 89 ? 4.042 -10.437 -8.715 1.00 96.00 89 TYR A CA 1
ATOM 669 C C . TYR A 1 89 ? 3.321 -9.322 -7.967 1.00 96.00 89 TYR A C 1
ATOM 671 O O . TYR A 1 89 ? 2.389 -8.746 -8.538 1.00 96.00 89 TYR A O 1
ATOM 679 N N . SER A 1 90 ? 3.707 -9.068 -6.717 1.00 95.88 90 SER A N 1
ATOM 680 C CA . SER A 1 90 ? 3.041 -8.107 -5.833 1.00 95.88 90 SER A CA 1
ATOM 681 C C . SER A 1 90 ? 4.009 -7.018 -5.379 1.00 95.88 90 SER A C 1
ATOM 683 O O . SER A 1 90 ? 5.099 -7.335 -4.899 1.00 95.88 90 SER A O 1
ATOM 685 N N . TYR A 1 91 ? 3.637 -5.749 -5.551 1.00 97.00 91 TYR A N 1
ATOM 686 C CA . TYR A 1 91 ? 4.429 -4.610 -5.078 1.00 97.00 91 TYR A CA 1
ATOM 687 C C . TYR A 1 91 ? 3.711 -3.833 -3.972 1.00 97.00 91 TYR A C 1
ATOM 689 O O . TYR A 1 91 ? 2.486 -3.718 -3.962 1.00 97.00 91 TYR A O 1
ATOM 697 N N . LEU A 1 92 ? 4.507 -3.249 -3.077 1.00 97.69 92 LEU A N 1
ATOM 698 C CA . LEU A 1 92 ? 4.073 -2.279 -2.077 1.00 97.69 92 LEU A CA 1
ATOM 699 C C . LEU A 1 92 ? 4.682 -0.923 -2.423 1.00 97.69 92 LEU A C 1
ATOM 701 O O . LEU A 1 92 ? 5.888 -0.723 -2.277 1.00 97.69 92 LEU A O 1
ATOM 705 N N . PHE A 1 93 ? 3.867 0.023 -2.880 1.00 98.31 93 PHE A N 1
ATOM 706 C CA . PHE A 1 93 ? 4.330 1.386 -3.111 1.00 98.31 93 PHE A CA 1
ATOM 707 C C . PHE A 1 93 ? 4.435 2.138 -1.781 1.00 98.31 93 PHE A C 1
ATOM 709 O O . PHE A 1 93 ? 3.435 2.422 -1.122 1.00 98.31 93 PHE A O 1
ATOM 716 N N . ALA A 1 94 ? 5.662 2.472 -1.391 1.00 97.94 94 ALA A N 1
ATOM 717 C CA . ALA A 1 94 ? 5.997 3.052 -0.093 1.00 97.94 94 ALA A CA 1
ATOM 718 C C . ALA A 1 94 ? 6.770 4.376 -0.229 1.00 97.94 94 ALA A C 1
ATOM 720 O O . ALA A 1 94 ? 7.556 4.740 0.649 1.00 97.94 94 ALA A O 1
ATOM 721 N N . VAL A 1 95 ? 6.567 5.112 -1.327 1.00 97.88 95 VAL A N 1
ATOM 722 C CA . VAL A 1 95 ? 7.073 6.484 -1.465 1.00 97.88 95 VAL A CA 1
ATOM 723 C C . VAL A 1 95 ? 6.087 7.445 -0.793 1.00 97.88 95 VAL A C 1
ATOM 725 O O . VAL A 1 95 ? 4.956 7.556 -1.267 1.00 97.88 95 VAL A O 1
ATOM 728 N N . PRO A 1 96 ? 6.464 8.138 0.301 1.00 97.12 96 PRO A N 1
ATOM 729 C CA . PRO A 1 96 ? 5.527 8.974 1.044 1.00 97.12 96 PRO A CA 1
ATOM 730 C C . PRO A 1 96 ? 4.903 10.099 0.194 1.00 97.12 96 PRO A C 1
ATOM 732 O O . PRO A 1 96 ? 5.599 10.682 -0.640 1.00 97.12 96 PRO A O 1
ATOM 735 N N . PRO A 1 97 ? 3.627 10.459 0.439 1.00 96.81 97 PRO A N 1
ATOM 736 C CA . PRO A 1 97 ? 2.752 9.939 1.499 1.00 96.81 97 PRO A CA 1
ATOM 737 C C . PRO A 1 97 ? 2.108 8.566 1.218 1.00 96.81 97 PRO A C 1
ATOM 739 O O . PRO A 1 97 ? 1.378 8.074 2.077 1.00 96.81 97 PRO A O 1
ATOM 742 N N . ALA A 1 98 ? 2.402 7.948 0.069 1.00 97.38 98 ALA A N 1
ATOM 743 C CA . ALA A 1 98 ? 1.946 6.621 -0.350 1.00 97.38 98 ALA A CA 1
ATOM 744 C C . ALA A 1 98 ? 0.424 6.441 -0.256 1.00 97.38 98 ALA A C 1
ATOM 746 O O . ALA A 1 98 ? -0.062 5.395 0.172 1.00 97.38 98 ALA A O 1
ATOM 747 N N . ILE A 1 99 ? -0.329 7.481 -0.612 1.00 97.38 99 ILE A N 1
ATOM 748 C CA . ILE A 1 99 ? -1.793 7.452 -0.548 1.00 97.38 99 ILE A CA 1
ATOM 749 C C . ILE A 1 99 ? -2.398 6.817 -1.796 1.00 97.38 99 ILE A C 1
ATOM 751 O O . ILE A 1 99 ? -1.724 6.645 -2.814 1.00 97.38 99 ILE A O 1
ATOM 755 N N . HIS A 1 100 ? -3.686 6.488 -1.727 1.00 97.50 100 HIS A N 1
ATOM 756 C CA . HIS A 1 100 ? -4.422 5.905 -2.843 1.00 97.50 100 HIS A CA 1
ATOM 757 C C . HIS A 1 100 ? -4.205 6.674 -4.157 1.00 97.50 100 HIS A C 1
ATOM 759 O O . HIS A 1 100 ? -4.283 7.904 -4.184 1.00 97.50 100 HIS A O 1
ATOM 765 N N . THR A 1 101 ? -3.935 5.937 -5.241 1.00 95.94 101 THR A N 1
ATOM 766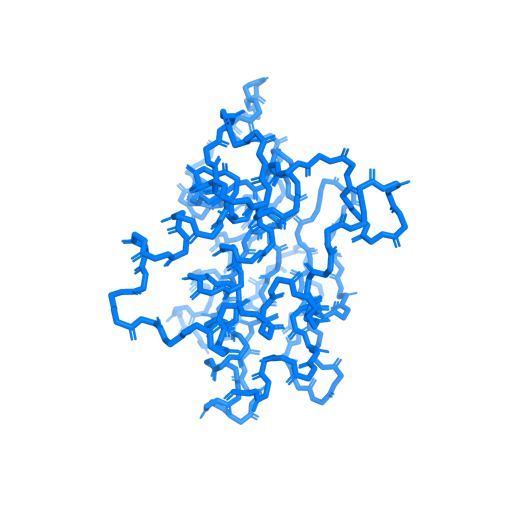 C CA . THR A 1 101 ? -3.604 6.412 -6.606 1.00 95.94 101 THR A CA 1
ATOM 767 C C . THR A 1 101 ? -2.266 7.131 -6.808 1.00 95.94 101 THR A C 1
ATOM 769 O O . THR A 1 101 ? -1.943 7.491 -7.940 1.00 95.94 101 THR A O 1
ATOM 772 N N . GLN A 1 102 ? -1.455 7.353 -5.771 1.00 97.38 102 GLN A N 1
ATOM 773 C CA . GLN A 1 102 ? -0.212 8.117 -5.936 1.00 97.38 102 GLN A CA 1
ATOM 774 C C . GLN A 1 102 ? 0.814 7.422 -6.856 1.00 97.38 102 GLN A C 1
ATOM 776 O O . GLN A 1 102 ? 1.544 8.077 -7.602 1.00 97.38 102 GLN A O 1
ATOM 781 N N . ASP A 1 103 ? 0.841 6.094 -6.851 1.00 97.56 103 ASP A N 1
ATOM 782 C CA . ASP A 1 103 ? 1.663 5.254 -7.724 1.00 97.56 103 ASP A CA 1
ATOM 783 C C . ASP A 1 103 ? 1.291 5.354 -9.216 1.00 97.56 103 ASP A C 1
ATOM 785 O O . ASP A 1 103 ? 2.104 5.019 -10.082 1.00 97.56 103 ASP A O 1
ATOM 789 N N . VAL A 1 104 ? 0.107 5.878 -9.557 1.00 96.62 104 VAL A N 1
ATOM 790 C CA . VAL A 1 104 ? -0.330 6.074 -10.951 1.00 96.62 104 VAL A CA 1
ATOM 791 C C . VAL A 1 104 ? 0.595 7.041 -11.686 1.00 96.62 104 VAL A C 1
ATOM 793 O O . VAL A 1 104 ? 1.015 6.755 -12.808 1.00 96.62 104 VAL A O 1
ATOM 796 N N . ALA A 1 105 ? 0.976 8.156 -11.056 1.00 95.50 105 ALA A N 1
ATOM 797 C CA . ALA A 1 105 ? 1.904 9.106 -11.668 1.00 95.50 105 ALA A CA 1
ATOM 798 C C . ALA A 1 105 ? 3.261 8.442 -11.969 1.00 95.50 105 ALA A C 1
ATOM 800 O O . ALA A 1 105 ? 3.866 8.700 -13.007 1.00 95.50 105 ALA A O 1
ATOM 801 N N . TYR A 1 106 ? 3.717 7.551 -11.083 1.00 97.44 106 TYR A N 1
ATOM 802 C CA . TYR A 1 106 ? 4.960 6.799 -11.253 1.00 97.44 106 TYR A CA 1
ATOM 803 C C . TYR A 1 106 ? 4.838 5.756 -12.369 1.00 97.44 106 TYR A C 1
ATOM 805 O O . TYR A 1 106 ? 5.760 5.609 -13.167 1.00 97.44 106 TYR A O 1
ATOM 813 N N . THR A 1 107 ? 3.692 5.077 -12.461 1.00 96.00 107 THR A N 1
ATOM 814 C CA . THR A 1 107 ? 3.383 4.095 -13.512 1.00 96.00 107 THR A CA 1
ATOM 815 C C . THR A 1 107 ? 3.419 4.717 -14.910 1.00 96.00 107 THR A C 1
ATOM 817 O O . THR A 1 107 ? 3.968 4.122 -15.836 1.00 96.00 107 THR A O 1
ATOM 820 N N . TYR A 1 108 ? 2.886 5.933 -15.063 1.00 94.94 108 TYR A N 1
ATOM 821 C CA . TYR A 1 108 ? 2.831 6.657 -16.341 1.00 94.94 108 TYR A CA 1
ATOM 822 C C . TYR A 1 108 ? 3.958 7.682 -16.523 1.00 94.94 108 TYR A C 1
ATOM 824 O O . TYR A 1 108 ? 3.836 8.597 -17.335 1.00 94.94 108 TYR A O 1
ATOM 832 N N . TYR A 1 109 ? 5.059 7.540 -15.786 1.00 95.19 109 TYR A N 1
ATOM 833 C CA . TYR A 1 109 ? 6.170 8.479 -15.855 1.00 95.19 109 TYR A CA 1
ATOM 834 C C . TYR A 1 109 ? 6.809 8.529 -17.253 1.00 95.19 109 TYR A C 1
ATOM 836 O O . TYR A 1 109 ? 7.440 7.574 -17.721 1.00 95.19 109 TYR A O 1
ATOM 844 N N . ASP A 1 110 ? 6.686 9.681 -17.905 1.00 92.81 110 ASP A N 1
ATOM 845 C CA . ASP A 1 110 ? 7.150 9.957 -19.266 1.00 92.81 110 ASP A CA 1
ATOM 846 C C . ASP A 1 110 ? 8.554 10.587 -19.321 1.00 92.81 110 ASP A C 1
ATOM 848 O O . ASP A 1 110 ? 9.162 10.660 -20.390 1.00 92.81 110 ASP A O 1
ATOM 852 N N . GLY A 1 111 ? 9.119 10.956 -18.169 1.00 92.81 111 GLY A N 1
ATOM 853 C CA . GLY A 1 111 ? 10.458 11.527 -18.034 1.00 92.81 111 GLY A CA 1
ATOM 854 C C . GLY A 1 111 ? 10.458 12.861 -17.284 1.00 92.81 111 GLY A C 1
ATOM 855 O O . GLY A 1 111 ? 9.424 13.357 -16.853 1.00 92.81 111 GLY A O 1
ATOM 856 N N . GLY A 1 112 ? 11.642 13.455 -17.115 1.00 93.25 112 GLY A N 1
ATOM 857 C CA . GLY A 1 112 ? 11.802 14.763 -16.473 1.00 93.25 112 GLY A CA 1
ATOM 858 C C . GLY A 1 112 ? 12.547 14.745 -15.138 1.00 93.25 112 GLY A C 1
ATOM 859 O O . GLY A 1 112 ? 13.286 13.816 -14.810 1.00 93.25 112 GLY A O 1
ATOM 860 N N . ALA A 1 113 ? 12.422 15.851 -14.407 1.00 92.50 113 ALA A N 1
ATOM 861 C CA . ALA A 1 113 ? 13.034 16.031 -13.096 1.00 92.50 113 ALA A CA 1
ATOM 862 C C . ALA A 1 113 ? 12.065 15.620 -11.982 1.00 92.50 113 ALA A C 1
ATOM 864 O O . ALA A 1 113 ? 10.850 15.598 -12.172 1.00 92.50 113 ALA A O 1
ATOM 865 N N . THR A 1 114 ? 12.607 15.341 -10.798 1.00 95.44 114 THR A N 1
ATOM 866 C CA . THR A 1 114 ? 11.787 15.136 -9.603 1.00 95.44 114 THR A CA 1
ATOM 867 C C . THR A 1 114 ? 10.997 16.397 -9.252 1.00 95.44 114 THR A C 1
ATOM 869 O O . THR A 1 114 ? 11.512 17.513 -9.348 1.00 95.44 114 THR A O 1
ATOM 872 N N . SER A 1 115 ? 9.772 16.209 -8.778 1.00 94.25 115 SER A N 1
ATOM 873 C CA . SER A 1 115 ? 8.936 17.247 -8.192 1.00 94.25 115 SER A CA 1
ATOM 874 C C . SER A 1 115 ? 9.365 17.562 -6.757 1.00 94.25 115 SER A C 1
ATOM 876 O O . SER A 1 115 ? 9.745 16.667 -6.002 1.00 94.25 115 SER A O 1
ATOM 878 N N . GLY A 1 116 ? 9.260 18.837 -6.372 1.00 94.06 116 GLY A N 1
ATOM 879 C CA . GLY A 1 116 ? 9.295 19.254 -4.965 1.00 94.06 116 GLY A CA 1
ATOM 880 C C . GLY A 1 116 ? 7.946 19.089 -4.251 1.00 94.06 116 GLY A C 1
ATOM 881 O O . GLY A 1 116 ? 7.891 19.194 -3.030 1.00 94.06 116 GLY A O 1
ATOM 882 N N . ASP A 1 117 ? 6.870 18.838 -5.001 1.00 93.81 117 ASP A N 1
ATOM 883 C CA . ASP A 1 117 ? 5.559 18.480 -4.458 1.00 93.81 117 ASP A CA 1
ATOM 884 C C . ASP A 1 117 ? 5.566 16.994 -4.052 1.00 93.81 117 ASP A C 1
ATOM 886 O O . ASP A 1 117 ? 5.827 16.147 -4.917 1.00 93.81 117 ASP A O 1
ATOM 890 N N . PRO A 1 118 ? 5.267 16.648 -2.783 1.00 91.75 118 PRO A N 1
ATOM 891 C CA . PRO A 1 118 ? 5.191 15.259 -2.328 1.00 91.75 118 PRO A CA 1
ATOM 892 C C . PRO A 1 118 ? 4.132 14.419 -3.057 1.00 91.75 118 PRO A C 1
ATOM 894 O O . PRO A 1 118 ? 4.237 13.197 -3.046 1.00 91.75 118 PRO A O 1
ATOM 897 N N . MET A 1 119 ? 3.141 15.044 -3.699 1.00 91.62 119 MET A N 1
ATOM 898 C CA . MET A 1 119 ? 2.140 14.361 -4.526 1.00 91.62 119 MET A CA 1
ATOM 899 C C . MET A 1 119 ? 2.619 14.079 -5.957 1.00 91.62 119 MET A C 1
ATOM 901 O O . MET A 1 119 ? 1.965 13.335 -6.685 1.00 91.62 119 MET A O 1
ATOM 905 N N . GLY A 1 120 ? 3.745 14.666 -6.373 1.00 93.75 120 GLY A N 1
ATOM 906 C CA . GLY A 1 120 ? 4.360 14.426 -7.676 1.00 93.75 120 GLY A CA 1
ATOM 907 C C . GLY A 1 120 ? 5.400 13.301 -7.661 1.00 93.75 120 GLY A C 1
ATOM 908 O O . GLY A 1 120 ? 5.519 12.529 -6.713 1.00 93.75 120 GLY A O 1
ATOM 909 N N . ILE A 1 121 ? 6.205 13.233 -8.727 1.00 97.06 121 ILE A N 1
ATOM 910 C CA . ILE A 1 121 ? 7.312 12.273 -8.841 1.00 97.06 121 ILE A CA 1
ATOM 911 C C . ILE A 1 121 ? 8.495 12.738 -7.998 1.00 97.06 121 ILE A C 1
ATOM 913 O O . ILE A 1 121 ? 9.318 13.522 -8.455 1.00 97.06 121 ILE A O 1
ATOM 917 N N . THR A 1 122 ? 8.626 12.246 -6.776 1.00 96.81 122 THR A N 1
ATOM 918 C CA . THR A 1 122 ? 9.754 12.589 -5.889 1.00 96.81 122 THR A CA 1
ATOM 919 C C . THR A 1 122 ? 10.955 11.654 -6.048 1.00 96.81 122 THR A C 1
ATOM 921 O O . THR A 1 122 ? 12.044 11.957 -5.566 1.00 96.81 122 THR A O 1
ATOM 924 N N . ASN A 1 123 ? 10.788 10.522 -6.743 1.00 96.81 123 ASN A N 1
ATOM 925 C CA . ASN A 1 123 ? 11.843 9.531 -6.941 1.00 96.81 123 ASN A CA 1
ATOM 926 C C . ASN A 1 123 ? 11.763 8.909 -8.344 1.00 96.81 123 ASN A C 1
ATOM 928 O O . ASN A 1 123 ? 10.922 8.052 -8.619 1.00 96.81 123 ASN A O 1
ATOM 932 N N . THR A 1 124 ? 12.659 9.334 -9.235 1.00 97.00 124 THR A N 1
ATOM 933 C CA . THR A 1 124 ? 12.683 8.869 -10.630 1.00 97.00 124 THR A CA 1
ATOM 934 C C . THR A 1 124 ? 13.126 7.416 -10.773 1.00 97.00 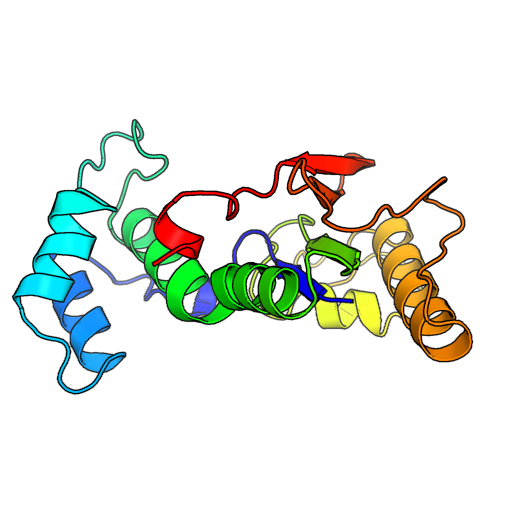124 THR A C 1
ATOM 936 O O . THR A 1 124 ? 12.698 6.766 -11.721 1.00 97.00 124 THR A O 1
ATOM 939 N N . ILE A 1 125 ? 13.917 6.873 -9.839 1.00 96.94 125 ILE A N 1
ATOM 940 C CA . ILE A 1 125 ? 14.310 5.455 -9.860 1.00 96.94 125 ILE A CA 1
ATOM 941 C C . ILE A 1 125 ? 13.069 4.582 -9.676 1.00 96.94 125 ILE A C 1
ATOM 943 O O . ILE A 1 125 ? 12.841 3.677 -10.475 1.00 96.94 125 ILE A O 1
ATOM 947 N N . ILE A 1 126 ? 12.224 4.884 -8.685 1.00 97.94 126 ILE A N 1
ATOM 948 C CA . ILE A 1 126 ? 10.966 4.151 -8.471 1.00 97.94 126 ILE A CA 1
ATOM 949 C C . ILE A 1 126 ? 10.022 4.310 -9.670 1.00 97.94 126 ILE A C 1
ATOM 951 O O . ILE A 1 126 ? 9.410 3.336 -10.101 1.00 97.94 126 ILE A O 1
ATOM 955 N N . ALA A 1 127 ? 9.945 5.509 -10.253 1.00 97.62 127 ALA A N 1
ATOM 956 C CA . ALA A 1 127 ? 9.087 5.764 -11.410 1.00 97.62 127 ALA A CA 1
ATOM 957 C C . ALA A 1 127 ? 9.524 4.960 -12.648 1.00 97.62 127 ALA A C 1
ATOM 959 O O . ALA A 1 127 ? 8.713 4.304 -13.298 1.00 97.62 127 ALA A O 1
ATOM 960 N N . ILE A 1 128 ? 10.829 4.937 -12.936 1.00 97.81 128 ILE A N 1
ATOM 961 C CA . ILE A 1 128 ? 11.398 4.108 -14.005 1.00 97.81 128 ILE A CA 1
ATOM 962 C C . ILE A 1 128 ? 11.151 2.622 -13.719 1.00 97.81 128 ILE A C 1
ATOM 964 O O . ILE A 1 128 ? 10.720 1.907 -14.617 1.00 97.81 128 ILE A O 1
ATOM 968 N N . THR A 1 129 ? 11.335 2.185 -12.471 1.00 97.88 129 THR A N 1
ATOM 969 C CA . THR A 1 129 ? 11.111 0.793 -12.047 1.00 97.88 129 THR A CA 1
ATOM 970 C C . THR A 1 129 ? 9.675 0.336 -12.326 1.00 97.88 129 THR A C 1
ATOM 972 O O . THR A 1 129 ? 9.474 -0.701 -12.953 1.00 97.88 129 THR A O 1
ATOM 975 N N . LEU A 1 130 ? 8.662 1.113 -11.917 1.00 97.62 130 LEU A N 1
ATOM 976 C CA . LEU A 1 130 ? 7.250 0.772 -12.152 1.00 97.62 130 LEU A CA 1
ATOM 977 C C . LEU A 1 130 ? 6.899 0.723 -13.641 1.00 97.62 130 LEU A C 1
ATOM 979 O O . LEU A 1 130 ? 6.172 -0.174 -14.082 1.00 97.62 130 LEU A O 1
ATOM 983 N N . LYS A 1 131 ? 7.450 1.649 -14.431 1.00 96.75 131 LYS A N 1
ATOM 984 C CA . LYS A 1 131 ? 7.286 1.645 -15.886 1.00 96.75 131 LYS A CA 1
ATOM 985 C C . LYS A 1 131 ? 7.905 0.400 -16.525 1.00 96.75 131 LYS A C 1
ATOM 987 O O . LYS A 1 131 ? 7.266 -0.232 -17.367 1.00 96.75 131 LYS A O 1
ATOM 992 N N . GLU A 1 132 ? 9.130 0.046 -16.140 1.00 97.31 132 GLU A N 1
ATOM 993 C CA . GLU A 1 132 ? 9.830 -1.138 -16.648 1.00 97.31 132 GLU A CA 1
ATOM 994 C C . GLU A 1 132 ? 9.069 -2.418 -16.291 1.00 97.31 132 GLU A C 1
ATOM 996 O O . GLU A 1 132 ? 8.785 -3.216 -17.185 1.00 97.31 132 GLU A O 1
ATOM 1001 N N . PHE A 1 133 ? 8.625 -2.567 -15.039 1.00 97.81 133 PHE A N 1
ATOM 1002 C CA . PHE A 1 133 ? 7.789 -3.691 -14.615 1.00 97.81 133 PHE A CA 1
ATOM 1003 C C . PHE A 1 133 ? 6.488 -3.795 -15.399 1.00 97.81 133 PHE A C 1
ATOM 1005 O O . PHE A 1 133 ? 6.152 -4.875 -15.875 1.00 97.81 133 PHE A O 1
ATOM 1012 N N . THR A 1 134 ? 5.768 -2.687 -15.568 1.00 97.00 134 THR A N 1
ATOM 1013 C CA . THR A 1 134 ? 4.492 -2.690 -16.294 1.00 97.00 134 THR A CA 1
ATOM 1014 C C . THR A 1 134 ? 4.692 -3.066 -17.760 1.00 97.00 134 THR A C 1
ATOM 1016 O O . THR A 1 134 ? 3.969 -3.910 -18.287 1.00 97.00 134 THR A O 1
ATOM 1019 N N . THR A 1 135 ? 5.708 -2.490 -18.408 1.00 96.94 135 THR A N 1
ATOM 1020 C CA . THR A 1 135 ? 6.012 -2.735 -19.826 1.00 96.94 135 THR A CA 1
ATOM 1021 C C . THR A 1 135 ? 6.448 -4.182 -20.056 1.00 96.94 135 THR A C 1
ATOM 1023 O O . THR A 1 135 ? 5.877 -4.876 -20.894 1.00 96.94 135 THR A O 1
ATOM 1026 N N . SER A 1 136 ? 7.409 -4.669 -19.269 1.00 98.06 136 SER A N 1
ATOM 1027 C CA . SER A 1 136 ? 7.923 -6.039 -19.382 1.00 98.06 136 SER A CA 1
ATOM 1028 C C . SER A 1 136 ? 6.885 -7.094 -18.996 1.00 98.06 136 SER A C 1
ATOM 1030 O O . SER A 1 136 ? 6.792 -8.125 -19.659 1.00 98.06 136 SER A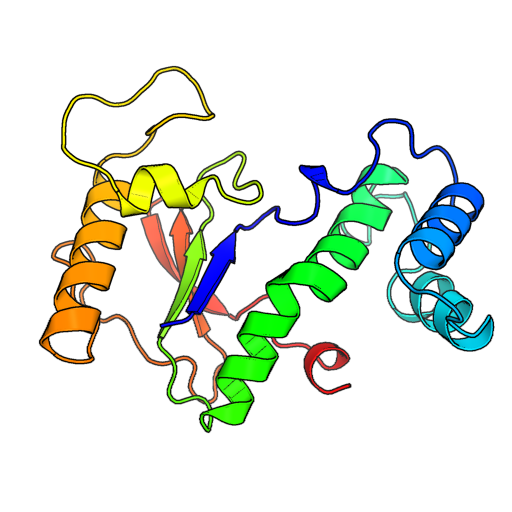 O 1
ATOM 1032 N N . PHE A 1 137 ? 6.042 -6.837 -17.990 1.00 97.94 137 PHE A N 1
ATOM 1033 C CA . PHE A 1 137 ? 4.939 -7.735 -17.656 1.00 97.94 137 PHE A CA 1
ATOM 1034 C C . PHE A 1 137 ? 3.9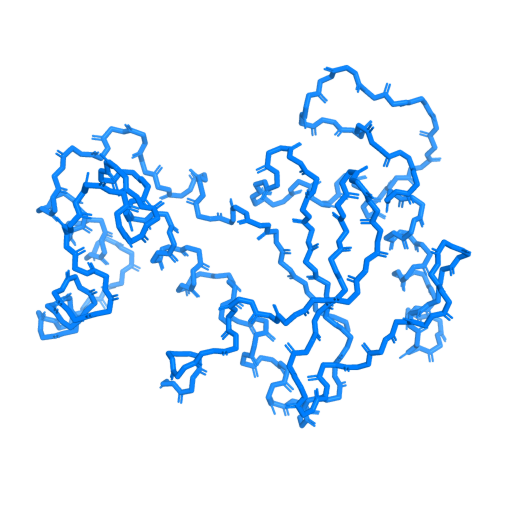07 -7.805 -18.787 1.00 97.94 137 PHE A C 1
ATOM 1036 O O . PHE A 1 137 ? 3.435 -8.894 -19.104 1.00 97.94 137 PHE A O 1
ATOM 1043 N N . ALA A 1 138 ? 3.579 -6.680 -19.429 1.00 97.88 138 ALA A N 1
ATOM 1044 C CA . ALA A 1 138 ? 2.673 -6.674 -20.576 1.00 97.88 138 ALA A CA 1
ATOM 1045 C C . ALA A 1 138 ? 3.251 -7.433 -21.785 1.00 97.88 138 ALA A C 1
ATOM 1047 O O . ALA A 1 138 ? 2.513 -8.119 -22.488 1.00 97.88 138 ALA A O 1
ATOM 1048 N N . GLU A 1 139 ? 4.561 -7.333 -22.015 1.00 98.25 139 GLU A N 1
ATOM 1049 C CA . GLU A 1 139 ? 5.242 -7.986 -23.136 1.00 98.25 139 GLU A CA 1
ATOM 1050 C C . GLU A 1 139 ? 5.494 -9.485 -22.897 1.00 98.25 139 GLU A C 1
ATOM 1052 O O . GLU A 1 139 ? 5.314 -10.301 -23.800 1.00 98.25 139 GLU A O 1
ATOM 1057 N N . MET A 1 140 ? 5.904 -9.859 -21.682 1.00 97.44 140 MET A N 1
ATOM 1058 C CA . MET A 1 140 ? 6.491 -11.173 -21.385 1.00 97.44 140 MET A CA 1
ATOM 1059 C C . MET A 1 140 ? 5.813 -11.919 -20.230 1.00 97.44 140 MET A C 1
ATOM 1061 O O . MET A 1 140 ? 6.211 -13.036 -19.913 1.00 97.44 140 MET A O 1
ATOM 1065 N N . SER A 1 141 ? 4.811 -11.326 -19.572 1.00 95.69 141 SER A N 1
ATOM 1066 C CA . SER A 1 141 ? 4.200 -11.840 -18.329 1.00 95.69 141 SER A CA 1
ATOM 1067 C C . SER A 1 141 ? 5.161 -11.961 -17.135 1.00 95.69 141 SER A C 1
ATOM 1069 O O . SER A 1 141 ? 4.810 -12.565 -16.122 1.00 95.69 141 SER A O 1
ATOM 1071 N N . ILE A 1 142 ? 6.354 -11.360 -17.220 1.00 96.19 142 ILE A N 1
ATOM 1072 C CA . ILE A 1 142 ? 7.375 -11.341 -16.164 1.00 96.19 142 ILE A CA 1
ATOM 1073 C C . ILE A 1 142 ? 7.849 -9.891 -15.994 1.00 96.19 142 ILE A C 1
ATOM 1075 O O . ILE A 1 142 ? 8.354 -9.318 -16.961 1.00 96.19 142 ILE A O 1
ATOM 1079 N N . PRO A 1 143 ? 7.699 -9.279 -14.805 1.00 97.31 143 PRO A N 1
ATOM 1080 C CA . PRO A 1 143 ? 8.158 -7.923 -14.566 1.00 97.31 143 PRO A CA 1
ATOM 1081 C C . PRO A 1 143 ? 9.674 -7.916 -14.335 1.00 97.31 143 PRO A C 1
ATOM 1083 O O . PRO A 1 143 ? 10.195 -8.591 -13.447 1.00 97.31 143 PRO A O 1
ATOM 1086 N N . VAL A 1 144 ? 10.380 -7.126 -15.133 1.00 97.75 144 VAL A N 1
ATOM 1087 C CA . VAL A 1 144 ? 11.830 -6.932 -15.085 1.00 97.75 144 VAL A CA 1
ATOM 1088 C C . VAL A 1 144 ? 12.120 -5.435 -15.045 1.00 97.75 144 VAL A C 1
ATOM 1090 O O . VAL A 1 144 ? 11.490 -4.665 -15.768 1.00 97.75 144 VAL A O 1
ATOM 1093 N N . ALA A 1 145 ? 13.072 -5.031 -14.207 1.00 97.25 145 ALA A N 1
ATOM 1094 C CA . ALA A 1 145 ? 13.558 -3.660 -14.122 1.00 97.25 145 ALA A CA 1
ATOM 1095 C C . ALA A 1 145 ? 15.070 -3.653 -13.899 1.00 97.25 145 ALA A C 1
ATOM 1097 O O . ALA A 1 145 ? 15.620 -4.544 -13.258 1.00 97.25 145 ALA A O 1
ATOM 1098 N N . THR A 1 146 ? 15.750 -2.630 -14.399 1.00 95.81 146 THR A N 1
ATOM 1099 C CA . THR A 1 146 ? 17.209 -2.475 -14.264 1.00 95.81 146 THR A CA 1
ATOM 1100 C C . THR A 1 146 ? 17.654 -2.261 -12.817 1.00 95.81 146 THR A C 1
ATOM 1102 O O . THR A 1 146 ? 18.774 -2.609 -12.445 1.00 95.81 146 THR A O 1
ATOM 1105 N N . SER A 1 147 ? 16.770 -1.704 -11.992 1.00 94.25 147 SER A N 1
ATOM 1106 C CA . SER A 1 147 ? 16.973 -1.414 -10.571 1.00 94.25 147 SER A CA 1
ATOM 1107 C C . SER A 1 147 ? 16.739 -2.617 -9.649 1.00 94.25 147 SER A C 1
ATOM 1109 O O . SER A 1 147 ? 16.990 -2.506 -8.448 1.00 94.25 147 SER A O 1
ATOM 1111 N N . VAL A 1 148 ? 16.246 -3.744 -10.176 1.00 95.00 148 VAL A N 1
ATOM 1112 C CA . VAL A 1 148 ? 15.819 -4.903 -9.383 1.00 95.00 148 VAL A CA 1
ATOM 1113 C C . VAL A 1 148 ? 16.371 -6.181 -9.995 1.00 95.00 148 VAL A C 1
ATOM 1115 O O . VAL A 1 148 ? 16.016 -6.546 -11.109 1.00 95.00 148 VAL A O 1
ATOM 1118 N N . GLU A 1 149 ? 17.211 -6.892 -9.242 1.00 91.56 149 GLU A N 1
ATOM 1119 C CA . GLU A 1 149 ? 17.811 -8.154 -9.695 1.00 91.56 149 GLU A CA 1
ATOM 1120 C C . GLU A 1 149 ? 16.733 -9.197 -10.028 1.00 91.56 149 GLU A C 1
ATOM 1122 O O . GLU A 1 149 ? 16.708 -9.751 -11.127 1.00 91.56 149 GLU A O 1
ATOM 1127 N N . HIS A 1 150 ? 15.801 -9.415 -9.096 1.00 90.00 150 HIS A N 1
ATOM 1128 C CA . HIS A 1 150 ? 14.681 -10.333 -9.261 1.00 90.00 150 HIS A CA 1
ATOM 1129 C C . HIS A 1 150 ? 13.426 -9.787 -8.579 1.00 90.00 150 HIS A C 1
ATOM 1131 O O . HIS A 1 150 ? 13.431 -9.539 -7.376 1.00 90.00 150 HIS A O 1
ATOM 1137 N N . PHE A 1 151 ? 12.332 -9.659 -9.331 1.00 94.12 151 PHE A N 1
ATOM 1138 C CA . PHE A 1 151 ? 11.001 -9.500 -8.753 1.00 94.12 151 PHE A CA 1
ATOM 1139 C C . PHE A 1 151 ? 10.401 -10.897 -8.582 1.00 94.12 151 PHE A C 1
ATOM 1141 O O . PHE A 1 151 ? 9.917 -11.491 -9.544 1.00 94.12 151 PHE A O 1
ATOM 1148 N N . LYS A 1 152 ? 10.479 -11.466 -7.376 1.00 92.50 152 LYS A N 1
ATOM 1149 C CA . LYS A 1 152 ? 9.918 -12.796 -7.110 1.00 92.50 152 LYS A CA 1
ATOM 1150 C C . LYS A 1 152 ? 8.397 -12.752 -7.016 1.00 92.50 152 LYS A C 1
ATOM 1152 O O . LYS A 1 152 ? 7.788 -11.738 -6.680 1.00 92.50 152 LYS A O 1
ATOM 1157 N N . THR A 1 153 ? 7.782 -13.889 -7.309 1.00 91.69 153 THR A N 1
ATOM 1158 C CA . THR A 1 153 ? 6.355 -14.095 -7.072 1.00 91.69 153 THR A CA 1
ATOM 1159 C C . THR A 1 153 ? 6.048 -14.121 -5.574 1.00 91.69 153 THR A C 1
ATOM 1161 O O . THR A 1 153 ? 6.874 -14.582 -4.787 1.00 91.69 153 THR A O 1
ATOM 1164 N N . TYR A 1 154 ? 4.819 -13.758 -5.210 1.00 88.44 154 TYR A N 1
ATOM 1165 C CA . TYR A 1 154 ? 4.223 -13.725 -3.865 1.00 88.44 154 TYR A CA 1
ATOM 1166 C C . TYR A 1 154 ? 4.207 -15.075 -3.113 1.00 88.44 154 TYR A C 1
ATOM 1168 O O . TYR A 1 154 ? 3.612 -15.196 -2.050 1.00 88.44 154 TYR A O 1
ATOM 1176 N N . SER A 1 155 ? 4.828 -16.117 -3.668 1.00 72.56 155 SER A N 1
ATOM 1177 C CA . SER A 1 155 ? 4.878 -17.493 -3.160 1.00 72.56 155 SER A CA 1
ATOM 1178 C C . SER A 1 155 ? 5.172 -17.610 -1.654 1.00 72.56 155 SER A C 1
ATOM 1180 O O . SER A 1 155 ? 5.664 -16.664 -1.057 1.00 72.56 155 SER A O 1
ATOM 1182 N N . VAL A 1 156 ? 4.887 -18.794 -1.091 1.00 64.00 156 VAL A N 1
ATOM 1183 C CA . VAL A 1 156 ? 4.893 -19.273 0.321 1.00 64.00 156 VAL A CA 1
ATOM 1184 C C . VAL A 1 156 ? 5.279 -18.328 1.476 1.00 64.00 156 VAL A C 1
ATOM 1186 O O . VAL A 1 156 ? 4.609 -18.353 2.503 1.00 64.00 156 VAL A O 1
ATOM 1189 N N . ASP A 1 157 ? 6.305 -17.499 1.334 1.00 78.88 157 ASP A N 1
ATOM 1190 C CA . ASP A 1 157 ? 6.725 -16.505 2.321 1.00 78.88 157 ASP A CA 1
ATOM 1191 C C . ASP A 1 157 ? 5.833 -15.247 2.335 1.00 78.88 157 ASP A C 1
ATOM 1193 O O . ASP A 1 157 ? 5.964 -14.418 3.237 1.00 78.88 157 ASP A O 1
ATOM 1197 N N . ALA A 1 158 ? 4.913 -15.121 1.365 1.00 86.88 158 ALA A N 1
ATOM 1198 C CA . ALA A 1 158 ? 4.006 -13.986 1.194 1.00 86.88 158 ALA A CA 1
ATOM 1199 C C . ALA A 1 158 ? 4.769 -12.653 1.134 1.00 86.88 158 ALA A C 1
ATOM 1201 O O . ALA A 1 158 ? 4.455 -11.690 1.833 1.00 86.88 158 ALA A O 1
ATOM 1202 N N . ASN A 1 159 ? 5.833 -12.633 0.331 1.00 91.62 159 ASN A N 1
ATOM 1203 C CA . ASN A 1 159 ? 6.672 -11.456 0.154 1.00 91.62 159 ASN A CA 1
ATOM 1204 C C . ASN A 1 159 ? 6.140 -10.560 -0.969 1.00 91.62 159 ASN A C 1
ATOM 1206 O O . ASN A 1 159 ? 5.695 -11.034 -2.015 1.00 91.62 159 ASN A O 1
ATOM 1210 N N . VAL A 1 160 ? 6.260 -9.253 -0.763 1.00 95.06 160 VAL A N 1
ATOM 1211 C CA . VAL A 1 160 ? 6.017 -8.204 -1.756 1.00 95.06 160 VAL A CA 1
ATOM 1212 C C . VAL A 1 160 ? 7.306 -7.443 -2.016 1.00 95.06 160 VAL A C 1
ATOM 1214 O O . VAL A 1 160 ? 8.188 -7.363 -1.156 1.00 95.06 160 VAL A O 1
ATOM 1217 N N . LEU A 1 161 ? 7.416 -6.855 -3.201 1.00 96.38 161 LEU A N 1
ATOM 1218 C CA . LEU A 1 161 ? 8.507 -5.946 -3.512 1.00 96.38 161 LEU A CA 1
ATOM 1219 C C . LEU A 1 161 ? 8.142 -4.533 -3.039 1.00 96.38 161 LEU A C 1
ATOM 1221 O O . LEU A 1 161 ? 7.293 -3.867 -3.630 1.00 96.38 161 LEU A O 1
ATOM 1225 N N . GLU A 1 162 ? 8.770 -4.077 -1.959 1.00 97.62 162 GLU A N 1
ATOM 1226 C CA . GLU A 1 162 ? 8.592 -2.727 -1.431 1.00 97.62 162 GLU A CA 1
ATOM 1227 C C . GLU A 1 162 ? 9.360 -1.716 -2.290 1.00 97.62 162 GLU A C 1
ATOM 1229 O O . GLU A 1 162 ? 10.574 -1.825 -2.469 1.00 97.62 162 GLU A O 1
ATOM 1234 N N . LEU A 1 163 ? 8.648 -0.704 -2.782 1.00 97.94 163 LEU A N 1
ATOM 1235 C CA . LEU A 1 163 ? 9.171 0.431 -3.532 1.00 97.94 163 LEU A CA 1
ATOM 1236 C C . LEU A 1 163 ? 9.252 1.649 -2.603 1.00 97.94 163 LEU A C 1
ATOM 1238 O O . LEU A 1 163 ? 8.307 2.433 -2.506 1.00 97.94 163 LEU A O 1
ATOM 1242 N N . ASN A 1 164 ? 10.368 1.796 -1.889 1.00 96.69 164 ASN A N 1
ATOM 1243 C CA . ASN A 1 164 ? 10.559 2.820 -0.862 1.00 96.69 164 ASN A CA 1
ATOM 1244 C C . ASN A 1 164 ? 11.601 3.866 -1.302 1.00 96.69 164 ASN A C 1
ATOM 1246 O O . ASN A 1 164 ? 12.498 3.590 -2.099 1.00 96.69 164 ASN A O 1
ATOM 1250 N N . VAL A 1 165 ? 11.542 5.075 -0.736 1.00 93.69 165 VAL A N 1
ATOM 1251 C CA . VAL A 1 165 ? 12.563 6.119 -0.959 1.00 93.69 165 VAL A CA 1
ATOM 1252 C C . VAL A 1 165 ? 13.967 5.693 -0.522 1.00 93.69 165 VAL A C 1
ATOM 1254 O O . VAL A 1 165 ? 14.947 6.184 -1.075 1.00 93.69 165 VAL A O 1
ATOM 1257 N N . ASN A 1 166 ? 14.066 4.763 0.432 1.00 92.69 166 ASN A N 1
ATOM 1258 C CA . ASN A 1 166 ? 15.334 4.240 0.945 1.00 92.69 166 ASN A CA 1
ATOM 1259 C C . ASN A 1 166 ? 15.850 3.009 0.178 1.00 92.69 166 ASN A C 1
ATOM 1261 O O . ASN A 1 166 ? 16.895 2.468 0.538 1.00 92.69 166 ASN A O 1
ATOM 1265 N N . GLY A 1 167 ? 15.130 2.548 -0.848 1.00 93.62 167 GLY A N 1
ATOM 1266 C CA . GLY A 1 167 ? 15.527 1.413 -1.676 1.00 93.62 167 GLY A CA 1
ATOM 1267 C C . GLY A 1 167 ? 14.365 0.501 -2.058 1.00 93.62 167 GLY A C 1
ATOM 1268 O O . GLY A 1 167 ? 13.249 0.638 -1.559 1.00 93.62 167 GLY A O 1
ATOM 1269 N N . ILE A 1 168 ? 14.664 -0.447 -2.946 1.00 97.00 168 ILE A N 1
ATOM 1270 C CA . ILE A 1 168 ? 13.735 -1.485 -3.392 1.00 97.00 168 ILE A CA 1
ATOM 1271 C C . ILE A 1 168 ? 14.168 -2.813 -2.775 1.00 97.00 168 ILE A C 1
ATOM 1273 O O . ILE A 1 168 ? 15.329 -3.202 -2.911 1.00 97.00 168 ILE A O 1
ATOM 1277 N N . LYS A 1 169 ? 13.264 -3.496 -2.072 1.00 95.31 169 LYS A N 1
ATOM 1278 C CA . LYS A 1 169 ? 13.582 -4.755 -1.381 1.00 95.31 169 LYS A CA 1
ATOM 1279 C C . LYS A 1 169 ? 12.356 -5.638 -1.218 1.00 95.31 169 LYS A C 1
ATOM 1281 O O . LYS A 1 169 ? 11.231 -5.152 -1.185 1.00 95.31 169 LYS A O 1
ATOM 1286 N N . GLU A 1 170 ? 12.582 -6.934 -1.059 1.00 94.25 170 GLU A N 1
ATOM 1287 C CA . GLU A 1 170 ? 11.527 -7.853 -0.640 1.00 94.25 170 GLU A CA 1
ATOM 1288 C C . GLU A 1 170 ? 11.236 -7.667 0.850 1.00 94.25 170 GLU A C 1
ATOM 1290 O O . GLU A 1 170 ? 12.148 -7.625 1.682 1.00 94.25 170 GLU A O 1
ATOM 1295 N N . VAL A 1 171 ? 9.955 -7.561 1.182 1.00 93.88 171 VAL A N 1
ATOM 1296 C CA . VAL A 1 171 ? 9.455 -7.548 2.557 1.00 93.88 171 VAL A CA 1
ATOM 1297 C C . VAL A 1 171 ? 8.289 -8.512 2.665 1.00 93.88 171 VAL A C 1
ATOM 1299 O O . VAL A 1 171 ? 7.595 -8.764 1.682 1.00 93.88 171 VAL A O 1
ATOM 1302 N N . ARG A 1 172 ? 8.039 -9.025 3.869 1.00 92.56 172 ARG A N 1
ATOM 1303 C CA . ARG A 1 172 ? 6.809 -9.768 4.131 1.00 92.56 172 ARG A CA 1
ATOM 1304 C C . ARG A 1 172 ? 5.620 -8.821 3.995 1.00 92.56 172 ARG A C 1
ATOM 1306 O O . ARG A 1 172 ? 5.641 -7.739 4.581 1.00 92.56 172 ARG A O 1
ATOM 1313 N N . ASP A 1 173 ? 4.601 -9.239 3.256 1.00 91.75 173 ASP A N 1
ATOM 1314 C CA . ASP A 1 173 ? 3.357 -8.491 3.113 1.00 91.75 173 ASP A CA 1
ATOM 1315 C C . ASP A 1 173 ? 2.729 -8.245 4.490 1.00 91.75 173 ASP A C 1
ATOM 1317 O O . ASP A 1 173 ? 2.559 -9.173 5.293 1.00 91.75 173 ASP A O 1
ATOM 1321 N N . ASN A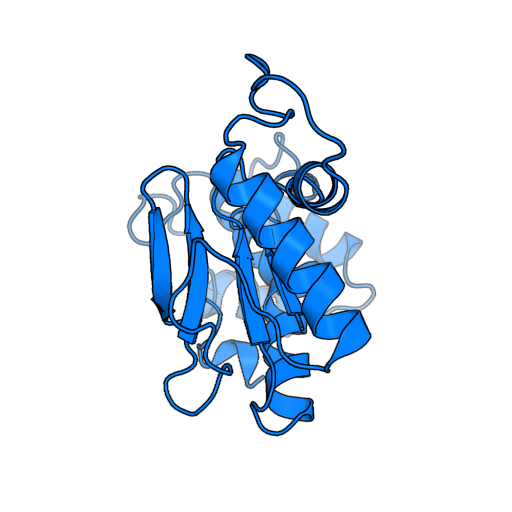 1 174 ? 2.369 -6.995 4.771 1.00 88.19 174 ASN A N 1
ATOM 1322 C CA . ASN A 1 174 ? 1.653 -6.650 5.994 1.00 88.19 174 ASN A CA 1
ATOM 1323 C C . ASN A 1 174 ? 0.218 -7.206 5.990 1.00 88.19 174 ASN A C 1
ATOM 1325 O O . ASN A 1 174 ? -0.329 -7.468 7.062 1.00 88.19 174 ASN A O 1
ATOM 1329 N N . ASN A 1 175 ? -0.342 -7.477 4.807 1.00 88.44 175 ASN A N 1
ATOM 1330 C CA . ASN A 1 175 ? -1.647 -8.107 4.626 1.00 88.44 175 ASN A CA 1
ATOM 1331 C C . ASN A 1 175 ? -1.608 -9.638 4.720 1.00 88.44 175 ASN A C 1
ATOM 1333 O O . ASN A 1 175 ? -2.661 -10.272 4.749 1.00 88.44 175 ASN A O 1
ATOM 1337 N N . ALA A 1 176 ? -0.422 -10.262 4.780 1.00 87.81 176 ALA A N 1
ATOM 1338 C CA . ALA A 1 176 ? -0.284 -11.708 4.971 1.00 87.81 176 ALA A CA 1
ATOM 1339 C C . ALA A 1 176 ? -0.538 -12.100 6.435 1.00 87.81 176 ALA A C 1
ATOM 1341 O O . ALA A 1 176 ? 0.356 -12.537 7.175 1.00 87.81 176 ALA A O 1
ATOM 1342 N N . ASN A 1 177 ? -1.776 -11.897 6.861 1.00 85.00 177 ASN A N 1
ATOM 1343 C CA . ASN A 1 177 ? -2.303 -12.182 8.183 1.00 85.00 177 ASN A CA 1
ATOM 1344 C C . ASN A 1 177 ? -3.570 -13.051 8.057 1.00 85.00 177 ASN A C 1
ATOM 1346 O O . ASN A 1 177 ? -4.078 -13.280 6.958 1.00 85.00 177 ASN A O 1
ATOM 1350 N N . ALA A 1 178 ? -4.066 -13.548 9.193 1.00 83.50 178 ALA A N 1
ATOM 1351 C CA . ALA A 1 178 ? -5.237 -14.423 9.220 1.00 83.50 178 ALA A CA 1
ATOM 1352 C C . ALA A 1 178 ? -6.511 -13.722 8.725 1.00 83.50 178 ALA A C 1
ATOM 1354 O O . ALA A 1 178 ? -7.443 -14.384 8.291 1.00 83.50 178 ALA A O 1
ATOM 1355 N N . GLN A 1 179 ? -6.568 -12.393 8.785 1.00 83.19 179 GLN A N 1
ATOM 1356 C CA . GLN A 1 179 ? -7.724 -11.620 8.352 1.00 83.19 179 GLN A CA 1
ATOM 1357 C C . GLN A 1 179 ? -7.861 -11.610 6.826 1.00 83.19 179 GLN A C 1
ATOM 1359 O O . GLN A 1 179 ? -8.983 -11.648 6.340 1.00 83.19 179 GLN A O 1
ATOM 1364 N N . CYS A 1 180 ? -6.762 -11.683 6.067 1.00 83.25 180 CYS A N 1
ATOM 1365 C CA . CYS A 1 180 ? -6.851 -11.926 4.624 1.00 83.25 180 CYS A CA 1
ATOM 1366 C C . CYS A 1 180 ? -7.341 -13.361 4.276 1.00 83.25 180 CYS A C 1
ATOM 1368 O O . CYS A 1 180 ? -7.607 -13.672 3.110 1.00 83.25 180 CYS A O 1
ATOM 1370 N N . ASP A 1 181 ? -7.385 -14.298 5.230 1.00 78.56 181 ASP A N 1
ATOM 1371 C CA . ASP A 1 181 ? -7.937 -15.653 5.021 1.00 78.56 181 ASP A CA 1
ATOM 1372 C C . ASP A 1 181 ? -9.446 -15.754 5.308 1.00 78.56 181 ASP A C 1
ATOM 1374 O O . ASP A 1 181 ? -10.034 -16.803 5.030 1.00 78.56 181 ASP A O 1
ATOM 1378 N N . LEU A 1 182 ? -10.050 -14.705 5.879 1.00 67.19 182 LEU A N 1
ATOM 1379 C CA . LEU A 1 182 ? -11.482 -14.628 6.190 1.00 67.19 182 LEU A CA 1
ATOM 1380 C C . LEU A 1 182 ? -12.303 -14.247 4.952 1.00 67.19 182 LEU A C 1
ATOM 1382 O O . LEU A 1 182 ? -13.443 -14.758 4.860 1.00 67.19 182 LEU A O 1
#

Organism: Cochliobolus sativus (NCBI:txid45130)

Radius of gyration: 17.61 Å; chains: 1; bounding box: 44×39×46 Å

Secondary structure (DSSP, 8-state):
-EEEETBGGGGTS-TT--SHHHHHHHHHHHSTT--HHHHHIIIIIIS---TTTTTS-SSHHHHHHHHHHIIIIIHHHHHHHHHTTT---EEEEESTT-BTTHHHHHHT----PPPSSTTS---HHHHHHHHHHHHHHHHHSS--BTTBS----SHHHHEEEEEETTEEEEEE-TT-SGGGG-

Foldseek 3Di:
DEEAFPQAQLVVQDPPQADLVSLLVSVCVVDPPDDPVNSCCVDCPVQDPPLPCPRPHNGVSRSNRVVRCCVPPQLVRVVVCVVVVLQAQYAYEAQPPRYPPLCVQLLPPPDDDADPDSSHRNDNQLSQQNVQQVVCCVVPVAGDGPQDPHRDGCPDQNWHFYSYPVGTDIDHDPSPDCVSVD

pLDDT: mean 94.34, std 4.78, range [64.0, 98.31]